Protein AF-A0A8T4SXU3-F1 (afdb_monomer_lite)

Structure (mmCIF, N/CA/C/O backbone):
data_AF-A0A8T4SXU3-F1
#
_entry.id   AF-A0A8T4SXU3-F1
#
loop_
_atom_site.group_PDB
_atom_site.id
_atom_site.type_symbol
_atom_site.label_atom_id
_atom_site.label_alt_id
_atom_site.label_comp_id
_atom_site.label_asym_id
_atom_site.label_entity_id
_atom_site.label_seq_id
_atom_site.pdbx_PDB_ins_code
_atom_site.Cartn_x
_atom_site.Cartn_y
_atom_site.Cartn_z
_atom_site.occupancy
_atom_site.B_iso_or_equiv
_atom_site.auth_seq_id
_atom_site.auth_comp_id
_atom_site.auth_asym_id
_atom_site.auth_atom_id
_atom_site.pdbx_PDB_model_num
ATOM 1 N N . MET A 1 1 ? 1.559 23.640 26.626 1.00 38.00 1 MET A N 1
ATOM 2 C CA . MET A 1 1 ? 2.538 22.800 25.907 1.00 38.00 1 MET A CA 1
ATOM 3 C C . MET A 1 1 ? 1.743 21.830 25.039 1.00 38.00 1 MET A C 1
ATOM 5 O O . MET A 1 1 ? 1.290 20.807 25.528 1.00 38.00 1 MET A O 1
ATOM 9 N N . ASN A 1 2 ? 1.427 22.247 23.809 1.00 32.34 2 ASN A N 1
ATOM 10 C CA . ASN A 1 2 ? 0.614 21.485 22.857 1.00 32.34 2 ASN A CA 1
ATOM 11 C C . ASN A 1 2 ? 1.552 20.760 21.892 1.00 32.34 2 ASN A C 1
ATOM 13 O O . ASN A 1 2 ? 2.313 21.415 21.187 1.00 32.34 2 ASN A O 1
ATOM 17 N N . ILE A 1 3 ? 1.463 19.433 21.840 1.00 42.91 3 ILE A N 1
ATOM 18 C CA . ILE A 1 3 ? 2.093 18.611 20.806 1.00 42.91 3 ILE A CA 1
ATOM 19 C C . ILE A 1 3 ? 0.950 17.878 20.106 1.00 42.91 3 ILE A C 1
ATOM 21 O O . ILE A 1 3 ? 0.519 16.815 20.539 1.00 42.91 3 ILE A O 1
ATOM 25 N N . PHE A 1 4 ? 0.399 18.499 19.065 1.00 43.69 4 PHE A N 1
ATOM 26 C CA . PHE A 1 4 ? -0.536 17.851 18.152 1.00 43.69 4 PHE A CA 1
ATOM 27 C C . PHE A 1 4 ? 0.111 17.801 16.776 1.00 43.69 4 PHE A C 1
ATOM 29 O O . PHE A 1 4 ? 0.390 18.832 16.163 1.00 43.69 4 PHE A O 1
ATOM 36 N N . GLY A 1 5 ? 0.363 16.571 16.333 1.00 42.44 5 GLY A N 1
ATOM 37 C CA . GLY A 1 5 ? 0.810 16.254 14.991 1.00 42.44 5 GLY A CA 1
ATOM 38 C C . GLY A 1 5 ? -0.137 16.838 13.951 1.00 42.44 5 GLY A C 1
ATOM 39 O O . GLY A 1 5 ? -1.339 16.560 13.941 1.00 42.44 5 GLY A O 1
ATOM 40 N N . LYS A 1 6 ? 0.435 17.630 13.047 1.00 40.12 6 LYS A N 1
ATOM 41 C CA . LYS A 1 6 ? -0.187 17.952 11.772 1.00 40.12 6 LYS A CA 1
ATOM 42 C C . LYS A 1 6 ? 0.017 16.748 10.859 1.00 40.12 6 LYS A C 1
ATOM 44 O O . LYS A 1 6 ? 1.131 16.441 10.450 1.00 40.12 6 LYS A O 1
ATOM 49 N N . LYS A 1 7 ? -1.087 16.053 10.589 1.00 46.59 7 LYS A N 1
ATOM 50 C CA . LYS A 1 7 ? -1.243 15.185 9.425 1.00 46.59 7 LYS A CA 1
ATOM 51 C C . LYS A 1 7 ? -1.047 16.050 8.179 1.00 46.59 7 LYS A C 1
ATOM 53 O O . LYS A 1 7 ? -1.872 16.927 7.935 1.00 46.59 7 LYS A O 1
ATOM 58 N N . GLU A 1 8 ? -0.009 15.791 7.398 1.00 44.66 8 GLU A N 1
ATOM 59 C CA . GLU A 1 8 ? 0.000 16.176 5.989 1.00 44.66 8 GLU A CA 1
ATOM 60 C C . GLU A 1 8 ? -0.516 14.991 5.177 1.00 44.66 8 GLU A C 1
ATOM 62 O O . GLU A 1 8 ? 0.091 13.924 5.098 1.00 44.66 8 GLU A O 1
ATOM 67 N N . ILE A 1 9 ? -1.733 15.181 4.678 1.00 42.62 9 ILE A N 1
ATOM 68 C CA . ILE A 1 9 ? -2.462 14.293 3.786 1.00 42.62 9 ILE A CA 1
ATOM 69 C C . ILE A 1 9 ? -2.189 14.782 2.364 1.00 42.62 9 ILE A C 1
ATOM 71 O O . ILE A 1 9 ? -2.332 15.969 2.091 1.00 42.62 9 ILE A O 1
ATOM 75 N N . ASN A 1 10 ? -1.862 13.833 1.487 1.00 39.97 10 ASN A N 1
ATOM 76 C CA . ASN A 1 10 ? -1.950 13.888 0.027 1.00 39.97 10 ASN A CA 1
ATOM 77 C C . ASN A 1 10 ? -1.297 15.079 -0.684 1.00 39.97 10 ASN A C 1
ATOM 79 O O . ASN A 1 10 ? -1.947 16.071 -1.002 1.00 39.97 10 ASN A O 1
ATOM 83 N N . GLN A 1 11 ? -0.061 14.863 -1.139 1.00 39.75 11 GLN A N 1
ATOM 84 C CA . GLN A 1 11 ? 0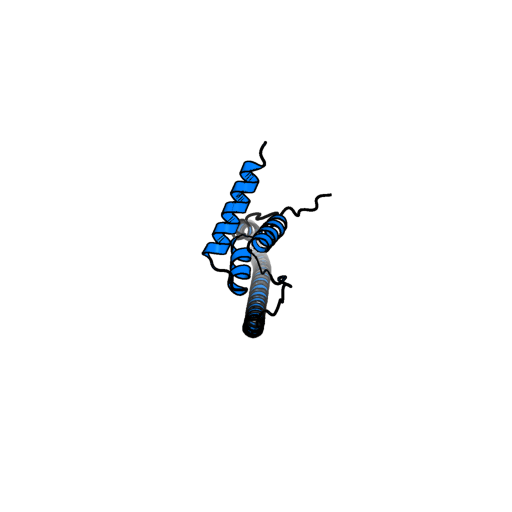.298 15.305 -2.482 1.00 39.75 11 GLN A CA 1
ATOM 85 C C . GLN A 1 11 ? -0.051 14.200 -3.479 1.00 39.75 11 GLN A C 1
ATOM 87 O O . GLN A 1 11 ? 0.514 13.108 -3.495 1.00 39.75 11 GLN A O 1
ATOM 92 N N . GLU A 1 12 ? -1.050 14.528 -4.278 1.00 38.94 12 GLU A N 1
ATOM 93 C CA . GLU A 1 12 ? -1.554 13.837 -5.449 1.00 38.94 12 GLU A CA 1
ATOM 94 C C . GLU A 1 12 ? -0.396 13.511 -6.413 1.00 38.94 12 GLU A C 1
ATOM 96 O O . GLU A 1 12 ? 0.165 14.381 -7.083 1.00 38.94 12 GLU A O 1
ATOM 101 N N . GLN A 1 13 ? 0.012 12.239 -6.457 1.00 42.31 13 GLN A N 1
ATOM 102 C CA . GLN A 1 13 ? 0.970 11.748 -7.445 1.00 42.31 13 GLN A CA 1
ATOM 103 C C . GLN A 1 13 ? 0.323 11.791 -8.833 1.00 42.31 13 GLN A C 1
ATOM 105 O O . GLN A 1 13 ? -0.408 10.886 -9.235 1.00 42.31 13 GLN A O 1
ATOM 110 N N . LYS A 1 14 ? 0.627 12.853 -9.581 1.00 37.44 14 LYS A N 1
ATOM 111 C CA . LYS A 1 14 ? 0.373 12.964 -11.022 1.00 37.44 14 LYS A CA 1
ATOM 112 C C . LYS A 1 14 ? 0.984 11.741 -11.742 1.00 37.44 14 LYS A C 1
ATOM 114 O O . LYS A 1 14 ? 2.118 11.365 -11.433 1.00 37.44 14 LYS A O 1
ATOM 119 N N . PRO A 1 15 ? 0.277 11.086 -12.681 1.00 37.78 15 PRO A N 1
ATOM 120 C CA . PRO A 1 15 ? 0.700 9.799 -13.225 1.00 37.78 15 PRO A CA 1
ATOM 121 C C . PRO A 1 15 ? 2.033 9.897 -13.981 1.00 37.78 15 PRO A C 1
ATOM 123 O O . PRO A 1 15 ? 2.148 10.542 -15.020 1.00 37.78 15 PRO A O 1
ATOM 126 N N . LYS A 1 16 ? 3.022 9.145 -13.489 1.00 47.03 16 LYS A N 1
ATOM 127 C CA . LYS A 1 16 ? 4.407 8.977 -13.979 1.00 47.03 16 LYS A CA 1
ATOM 128 C C . LYS A 1 16 ? 4.549 8.513 -15.448 1.00 47.03 16 LYS A C 1
ATOM 130 O O . LYS A 1 16 ? 5.660 8.327 -15.922 1.00 47.03 16 LYS A O 1
ATOM 135 N N . LYS A 1 17 ? 3.443 8.303 -16.174 1.00 45.69 17 LYS A N 1
ATOM 136 C CA . LYS A 1 17 ? 3.416 7.739 -17.538 1.00 45.69 17 LYS A CA 1
ATOM 137 C C . LYS A 1 17 ? 3.738 8.745 -18.648 1.00 45.69 17 LYS A C 1
ATOM 139 O O . LYS A 1 17 ? 4.094 8.327 -19.746 1.00 45.69 17 LYS A O 1
ATOM 144 N N . GLU A 1 18 ? 3.597 10.044 -18.398 1.00 44.81 18 GLU A N 1
ATOM 145 C CA . GLU A 1 18 ? 3.734 11.065 -19.449 1.00 44.81 18 GLU A CA 1
ATOM 146 C C . GLU A 1 18 ? 5.144 11.670 -19.519 1.00 44.81 18 GLU A C 1
ATOM 148 O O . GLU A 1 18 ? 5.620 12.039 -20.590 1.00 44.81 18 GLU A O 1
ATOM 153 N N . GLN A 1 19 ? 5.869 11.668 -18.398 1.00 43.78 19 GLN A N 1
ATOM 154 C CA . GLN A 1 19 ? 7.235 12.188 -18.323 1.00 43.78 19 GLN A CA 1
ATOM 155 C C . GLN A 1 19 ? 8.273 11.237 -18.953 1.00 43.78 19 GLN A C 1
ATOM 157 O O . GLN A 1 19 ? 9.303 11.690 -19.454 1.00 43.78 19 GLN A O 1
ATOM 162 N N . ASP A 1 20 ? 7.968 9.938 -19.007 1.00 52.50 20 ASP A N 1
ATOM 163 C CA . ASP A 1 20 ? 8.883 8.881 -19.457 1.00 52.50 20 ASP A CA 1
ATOM 164 C C . ASP A 1 20 ? 9.087 8.860 -20.984 1.00 52.50 20 ASP A C 1
ATOM 166 O O . ASP A 1 20 ? 10.206 8.761 -21.492 1.00 52.50 20 ASP A O 1
ATOM 170 N N . LYS A 1 21 ? 8.015 9.101 -21.755 1.00 52.19 21 LYS A N 1
ATOM 171 C CA . LYS A 1 21 ? 8.077 9.113 -23.229 1.00 52.19 21 LYS A CA 1
ATOM 172 C C . LYS A 1 21 ? 9.035 10.179 -23.769 1.00 52.19 21 LYS A C 1
ATOM 174 O O . LYS A 1 21 ? 9.711 9.950 -24.768 1.00 52.19 21 LYS A O 1
ATOM 179 N N . SER A 1 22 ? 9.125 11.329 -23.096 1.00 58.00 22 SER A N 1
ATOM 180 C CA . SER A 1 22 ? 9.992 12.440 -23.511 1.00 58.00 22 SER A CA 1
ATOM 181 C C . SER A 1 22 ? 11.489 12.131 -23.369 1.00 58.00 22 SER A C 1
ATOM 183 O O . SER A 1 22 ? 12.299 12.666 -24.128 1.00 58.00 22 SER A O 1
ATOM 185 N N . ASN A 1 23 ? 11.860 11.250 -22.435 1.00 59.94 23 ASN A N 1
ATOM 186 C CA . ASN A 1 23 ? 13.252 10.880 -22.180 1.00 59.94 23 ASN A CA 1
ATOM 187 C C . ASN A 1 23 ? 13.742 9.777 -23.125 1.00 59.94 23 ASN A C 1
ATOM 189 O O . ASN A 1 23 ? 14.925 9.747 -23.452 1.00 59.94 23 ASN A O 1
ATOM 193 N N . ILE A 1 24 ? 12.832 8.936 -23.624 1.00 61.25 24 ILE A N 1
ATOM 194 C CA . ILE A 1 24 ? 13.127 7.899 -24.623 1.00 61.25 24 ILE A CA 1
ATOM 195 C C . ILE A 1 24 ? 13.157 8.496 -26.041 1.00 61.25 24 ILE A C 1
ATOM 197 O O . ILE A 1 24 ? 13.964 8.092 -26.876 1.00 61.25 24 ILE A O 1
A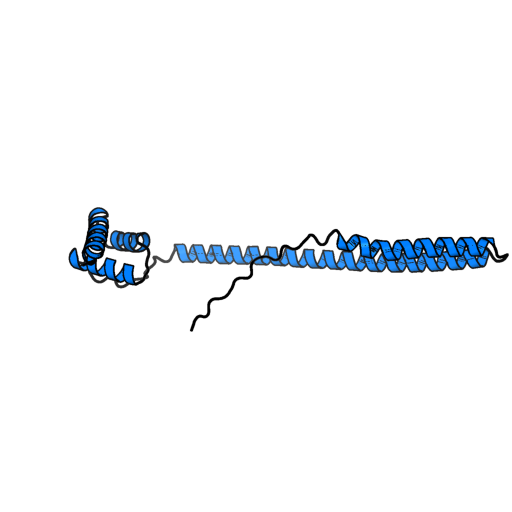TOM 201 N N . LEU A 1 25 ? 12.325 9.504 -26.324 1.00 64.31 25 LEU A N 1
ATOM 202 C CA . LEU A 1 25 ? 12.207 10.076 -27.670 1.00 64.31 25 LEU A CA 1
ATOM 203 C C . LEU A 1 25 ? 13.434 10.908 -28.089 1.00 64.31 25 LEU A C 1
ATOM 205 O O . LEU A 1 25 ? 13.842 10.872 -29.248 1.00 64.31 25 LEU A O 1
ATOM 209 N N . LYS A 1 26 ? 14.058 11.628 -27.149 1.00 72.19 26 LYS A N 1
ATOM 210 C CA . LYS A 1 26 ? 15.246 12.464 -27.404 1.00 72.19 26 LYS A CA 1
ATOM 211 C C . LYS A 1 26 ? 16.437 11.685 -27.996 1.00 72.19 26 LYS A C 1
ATOM 213 O O . LYS A 1 26 ? 16.922 12.101 -29.048 1.00 72.19 26 LYS A O 1
ATOM 218 N N . PRO A 1 27 ? 16.909 10.567 -27.406 1.00 71.88 27 PRO A N 1
ATOM 219 C CA . PRO A 1 27 ? 18.018 9.800 -27.978 1.00 71.88 27 PRO A CA 1
ATOM 220 C C . PRO A 1 27 ? 17.659 9.144 -29.320 1.00 71.88 27 PRO A C 1
ATOM 222 O O . PRO A 1 27 ? 18.530 9.022 -30.179 1.00 71.88 27 PRO A O 1
ATOM 225 N N . ILE A 1 28 ? 16.388 8.785 -29.540 1.00 74.38 28 ILE A N 1
ATOM 226 C CA . ILE A 1 28 ? 15.918 8.234 -30.822 1.00 74.38 28 ILE A CA 1
ATOM 227 C C . ILE A 1 28 ? 16.002 9.289 -31.932 1.00 74.38 28 ILE A C 1
ATOM 229 O O . ILE A 1 28 ? 16.551 9.013 -32.997 1.00 74.38 28 ILE A O 1
ATOM 233 N N . ILE A 1 29 ? 15.517 10.509 -31.678 1.00 76.19 29 ILE A N 1
ATOM 234 C CA . ILE A 1 29 ? 15.568 11.611 -32.653 1.00 76.19 29 ILE A CA 1
ATOM 235 C C . ILE A 1 29 ? 17.022 11.959 -33.000 1.00 76.19 29 ILE A C 1
ATOM 237 O O . ILE A 1 29 ? 17.353 12.116 -34.175 1.00 76.19 29 ILE A O 1
ATOM 241 N N . ILE A 1 30 ? 17.905 12.030 -31.999 1.00 77.38 30 ILE A N 1
ATOM 242 C CA . ILE A 1 30 ? 19.338 12.292 -32.211 1.00 77.38 30 ILE A CA 1
ATOM 243 C C . ILE A 1 30 ? 19.977 11.178 -33.056 1.00 77.38 30 ILE A C 1
ATOM 245 O O . ILE A 1 30 ? 20.695 11.478 -34.010 1.00 77.38 30 ILE A O 1
ATOM 249 N N . GLY A 1 31 ? 19.672 9.909 -32.762 1.00 75.38 31 GLY A N 1
ATOM 250 C CA . GLY A 1 31 ? 20.171 8.760 -33.522 1.00 75.38 31 GLY A CA 1
ATOM 251 C C . GLY A 1 31 ? 19.742 8.779 -34.992 1.00 75.38 31 GLY A C 1
ATOM 252 O O . GLY A 1 31 ? 20.584 8.618 -35.873 1.00 75.38 31 GLY A O 1
ATOM 253 N N . ILE A 1 32 ? 18.460 9.050 -35.269 1.00 77.31 32 ILE A N 1
ATOM 254 C CA . ILE A 1 32 ? 17.930 9.153 -36.642 1.00 77.31 32 ILE A CA 1
ATOM 255 C C . ILE A 1 32 ? 18.585 10.321 -37.391 1.00 77.31 32 ILE A C 1
ATOM 257 O O . ILE A 1 32 ? 18.998 10.166 -38.540 1.00 77.31 32 ILE A O 1
ATOM 261 N N . THR A 1 33 ? 18.736 11.472 -36.732 1.00 80.81 33 THR A N 1
ATOM 262 C CA . THR A 1 33 ? 19.314 12.679 -37.345 1.00 80.81 33 THR A CA 1
ATOM 263 C C . THR A 1 33 ? 20.788 12.470 -37.707 1.00 80.81 33 THR A C 1
ATOM 265 O O . THR A 1 33 ? 21.213 12.842 -38.801 1.00 80.81 33 THR A O 1
ATOM 268 N N . ALA A 1 34 ? 21.561 11.812 -36.837 1.00 77.62 34 ALA A N 1
ATOM 269 C CA . ALA A 1 34 ? 22.957 11.465 -37.103 1.00 77.62 34 ALA A CA 1
ATOM 270 C C . ALA A 1 34 ? 23.100 10.480 -38.280 1.00 77.62 34 ALA A C 1
ATOM 272 O O . ALA A 1 34 ? 23.989 10.637 -39.115 1.00 77.62 34 ALA A O 1
ATOM 273 N N . LEU A 1 35 ? 22.194 9.503 -38.387 1.00 74.81 35 LEU A N 1
ATOM 274 C CA . LEU A 1 35 ? 22.177 8.512 -39.468 1.00 74.81 35 LEU A CA 1
ATOM 275 C C . LEU A 1 35 ? 21.934 9.153 -40.840 1.00 74.81 35 LEU A C 1
ATOM 277 O O . LEU A 1 35 ? 22.651 8.857 -41.796 1.00 74.81 35 LEU A O 1
ATOM 281 N N . VAL A 1 36 ? 20.967 10.071 -40.923 1.00 80.25 36 VAL A N 1
ATOM 282 C CA . VAL A 1 36 ? 20.660 10.816 -42.156 1.00 80.25 36 VAL A CA 1
ATOM 283 C C . VAL A 1 36 ? 21.865 11.648 -42.607 1.00 80.25 36 VAL A C 1
ATOM 285 O O . VAL A 1 36 ? 22.195 11.665 -43.793 1.00 80.25 36 VAL A O 1
ATOM 288 N N . LEU A 1 37 ? 22.566 12.282 -41.665 1.00 78.38 37 LEU A N 1
ATOM 289 C CA . LEU A 1 37 ? 23.728 13.121 -41.959 1.00 78.38 37 LEU A CA 1
ATOM 290 C C . LEU A 1 37 ? 24.920 12.303 -42.490 1.00 78.38 37 LEU A C 1
ATOM 292 O O . LEU A 1 37 ? 25.578 12.718 -43.442 1.00 78.38 37 LEU A O 1
ATOM 296 N N . ILE A 1 38 ? 25.158 11.114 -41.924 1.00 74.25 38 ILE A N 1
ATOM 297 C CA . ILE A 1 38 ? 26.212 10.188 -42.372 1.00 74.25 38 ILE A CA 1
ATOM 298 C C . ILE A 1 38 ? 25.949 9.717 -43.810 1.00 74.25 38 ILE A C 1
ATOM 300 O O . ILE A 1 38 ? 26.864 9.727 -44.634 1.00 74.25 38 ILE A O 1
ATOM 304 N N . VAL A 1 39 ? 24.703 9.363 -44.141 1.00 72.00 39 VAL A N 1
ATOM 305 C CA . VAL A 1 39 ? 24.327 8.928 -45.500 1.00 72.00 39 VAL A CA 1
ATOM 306 C C . VAL A 1 39 ? 24.513 10.058 -46.522 1.00 72.00 39 VAL A C 1
ATOM 308 O O . VAL A 1 39 ? 25.072 9.823 -47.594 1.00 72.00 39 VAL A O 1
ATOM 311 N N . LEU A 1 40 ? 24.124 11.291 -46.177 1.00 72.94 40 LEU A N 1
ATOM 312 C CA . LEU A 1 40 ? 24.324 12.478 -47.022 1.00 72.94 40 LEU A CA 1
ATOM 313 C C . LEU A 1 40 ? 25.809 12.750 -47.310 1.00 72.94 40 LEU A C 1
ATOM 315 O O . LEU A 1 40 ? 26.171 13.019 -48.453 1.00 72.94 40 LEU A O 1
ATOM 319 N N . ILE A 1 41 ? 26.682 12.616 -46.307 1.00 68.38 41 ILE A N 1
ATOM 320 C CA . ILE A 1 41 ? 28.139 12.784 -46.468 1.00 68.38 41 ILE A CA 1
ATOM 321 C C . ILE A 1 41 ? 28.745 11.654 -47.329 1.00 68.38 41 ILE A C 1
ATOM 323 O O . ILE A 1 41 ? 29.666 11.890 -48.117 1.00 68.38 41 ILE A O 1
ATOM 327 N N . GLY A 1 42 ? 28.207 10.434 -47.238 1.00 64.94 42 GLY A N 1
ATOM 328 C CA . GLY A 1 42 ? 28.628 9.295 -48.063 1.00 64.94 42 GLY A CA 1
ATOM 329 C C . GLY A 1 42 ? 28.277 9.402 -49.543 1.00 64.94 42 GLY A C 1
ATOM 330 O O . GLY A 1 42 ? 29.007 8.867 -50.373 1.00 64.94 42 GLY A O 1
ATOM 331 N N . LEU A 1 43 ? 27.208 10.126 -49.883 1.00 66.38 43 LEU A N 1
ATOM 332 C CA . LEU A 1 43 ? 26.832 10.434 -51.270 1.00 66.38 43 LEU A CA 1
ATOM 333 C C . LEU A 1 43 ? 27.786 11.436 -51.941 1.00 66.38 43 LEU A C 1
ATOM 335 O O . LEU A 1 43 ? 27.924 11.430 -53.161 1.00 66.38 43 LEU A O 1
ATOM 339 N N . LEU A 1 44 ? 28.467 12.272 -51.151 1.00 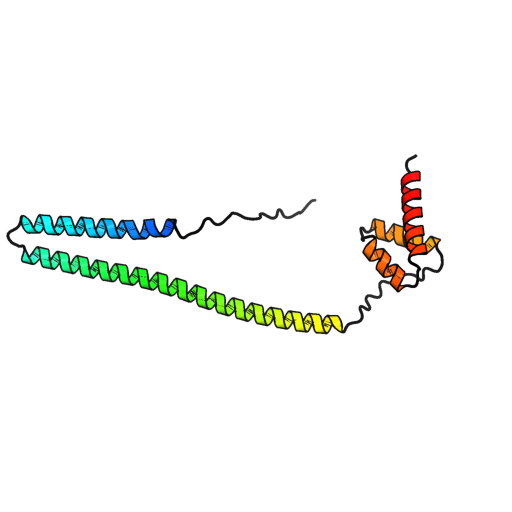65.81 44 LEU A N 1
ATOM 340 C CA . LEU A 1 44 ? 29.409 13.293 -51.627 1.00 65.81 44 LEU A CA 1
ATOM 341 C C . LEU A 1 44 ? 30.851 12.773 -51.778 1.00 65.81 44 LEU A C 1
ATOM 343 O O . LEU A 1 44 ? 31.697 13.465 -52.342 1.00 65.81 44 LEU A O 1
ATOM 347 N N . THR A 1 45 ? 31.157 11.567 -51.288 1.00 61.41 45 THR A N 1
ATOM 348 C CA . THR A 1 45 ? 32.520 11.011 -51.263 1.00 61.41 45 THR A CA 1
ATOM 349 C C . THR A 1 45 ? 32.624 9.719 -52.079 1.00 61.41 45 THR A C 1
ATOM 351 O O . THR A 1 45 ? 31.752 8.860 -52.028 1.00 61.41 45 THR A O 1
ATOM 354 N N . LYS A 1 46 ? 33.736 9.522 -52.810 1.00 67.56 46 LYS A N 1
ATOM 355 C CA . LYS A 1 46 ? 34.000 8.293 -53.600 1.00 67.56 46 LYS A CA 1
ATOM 356 C C . LYS A 1 46 ? 34.155 7.020 -52.743 1.00 67.56 46 LYS A C 1
ATOM 358 O O . LYS A 1 46 ? 34.250 5.925 -53.286 1.00 67.56 46 LYS A O 1
ATOM 363 N N . ASN A 1 47 ? 34.160 7.158 -51.415 1.00 72.50 47 ASN A N 1
ATOM 364 C CA . ASN A 1 47 ? 34.386 6.083 -50.449 1.00 72.50 47 ASN A CA 1
ATOM 365 C C . ASN A 1 47 ? 33.075 5.620 -49.790 1.00 72.50 47 ASN A C 1
ATOM 367 O O . ASN A 1 47 ? 33.014 5.415 -48.576 1.00 72.50 47 ASN A O 1
ATOM 371 N N . THR A 1 48 ? 32.025 5.429 -50.590 1.00 72.19 48 THR A N 1
ATOM 372 C CA . THR A 1 48 ? 30.681 5.019 -50.147 1.00 72.19 48 THR A CA 1
ATOM 373 C C . THR A 1 48 ? 30.702 3.753 -49.277 1.00 72.19 48 THR A C 1
ATOM 375 O O . THR A 1 48 ? 29.959 3.662 -48.303 1.00 72.19 48 THR A O 1
ATOM 378 N N . LEU A 1 49 ? 31.610 2.809 -49.556 1.00 77.81 49 LEU A N 1
ATOM 379 C CA . LEU A 1 49 ? 31.775 1.577 -48.774 1.00 77.81 49 LEU A CA 1
ATOM 380 C C . LEU A 1 49 ? 32.159 1.852 -47.307 1.00 77.81 49 LEU A C 1
ATOM 382 O O . LEU A 1 49 ? 31.595 1.253 -46.395 1.00 77.81 49 LEU A O 1
ATOM 386 N N . LEU A 1 50 ? 33.090 2.783 -47.069 1.00 78.69 50 LEU A N 1
ATOM 387 C CA . LEU A 1 50 ? 33.553 3.123 -45.721 1.00 78.69 50 LEU A CA 1
ATOM 388 C C . LEU A 1 50 ? 32.431 3.781 -44.909 1.00 78.69 50 LEU A C 1
ATOM 390 O O . LEU A 1 50 ? 32.257 3.484 -43.730 1.00 78.69 50 LEU A O 1
ATOM 394 N N . VAL A 1 51 ? 31.627 4.625 -45.556 1.00 78.19 51 VAL A N 1
ATOM 395 C CA . VAL A 1 51 ? 30.495 5.297 -44.909 1.00 78.19 51 VAL A CA 1
ATOM 396 C C . VAL A 1 51 ? 29.388 4.311 -44.541 1.00 78.19 51 VAL A C 1
ATOM 398 O O . VAL A 1 51 ? 28.830 4.410 -43.449 1.00 78.19 51 VAL A O 1
ATOM 401 N N . ILE A 1 52 ? 29.122 3.314 -45.389 1.00 79.88 52 ILE A N 1
ATOM 402 C CA . ILE A 1 52 ? 28.179 2.230 -45.076 1.00 79.88 52 ILE A CA 1
ATOM 403 C C . ILE A 1 52 ? 28.658 1.432 -43.856 1.00 79.88 52 ILE A C 1
ATOM 405 O O . ILE A 1 52 ? 27.870 1.183 -42.946 1.00 79.88 52 ILE A O 1
ATOM 409 N N . ILE A 1 53 ? 29.947 1.080 -43.790 1.00 84.31 53 ILE A N 1
ATOM 410 C CA . ILE A 1 53 ? 30.513 0.349 -42.644 1.00 84.31 53 ILE A CA 1
ATOM 411 C C . ILE A 1 53 ? 30.360 1.163 -41.353 1.00 84.31 53 ILE A C 1
ATOM 413 O O . ILE A 1 53 ? 29.894 0.632 -40.345 1.00 84.31 53 ILE A O 1
ATOM 417 N N . VAL A 1 54 ? 30.685 2.458 -41.381 1.00 84.12 54 VAL A N 1
ATOM 418 C CA . VAL A 1 54 ? 30.521 3.344 -40.216 1.00 84.12 54 VAL A CA 1
ATOM 419 C C . VAL A 1 54 ? 29.050 3.446 -39.803 1.00 84.12 54 VAL A C 1
ATOM 421 O O . VAL A 1 54 ? 28.747 3.344 -38.615 1.00 84.12 54 VAL A O 1
ATOM 424 N N . ALA A 1 55 ? 28.125 3.575 -40.757 1.00 81.19 55 ALA A N 1
ATOM 425 C CA . ALA A 1 55 ? 26.692 3.618 -40.470 1.00 81.19 55 ALA A CA 1
ATOM 426 C C . ALA A 1 55 ? 26.194 2.322 -39.802 1.00 81.19 55 ALA A C 1
ATOM 428 O O . ALA A 1 55 ? 25.450 2.390 -38.823 1.00 81.19 55 ALA A O 1
ATOM 429 N N . ILE A 1 56 ? 26.653 1.156 -40.269 1.00 86.56 56 ILE A N 1
ATOM 430 C CA . ILE A 1 56 ? 26.322 -0.147 -39.671 1.00 86.56 56 ILE A CA 1
ATOM 431 C C . ILE A 1 56 ? 26.873 -0.245 -38.244 1.00 86.56 56 ILE A C 1
ATOM 433 O O . ILE A 1 56 ? 26.153 -0.651 -37.334 1.00 86.56 56 ILE A O 1
ATOM 437 N N . VAL A 1 57 ? 28.124 0.166 -38.012 1.00 89.31 57 VAL A N 1
ATOM 438 C CA . VAL A 1 57 ? 28.728 0.147 -36.668 1.00 89.31 57 VAL A CA 1
ATOM 439 C C . VAL A 1 57 ? 27.944 1.039 -35.703 1.00 89.31 57 VAL A C 1
ATOM 441 O O . VAL A 1 57 ? 27.633 0.618 -34.588 1.00 89.31 57 VAL A O 1
ATOM 444 N N . VAL A 1 58 ? 27.555 2.240 -36.137 1.00 86.25 58 VAL A N 1
ATOM 445 C CA . VAL A 1 58 ? 26.723 3.154 -35.338 1.00 86.25 58 VAL A CA 1
ATOM 446 C C . VAL A 1 58 ? 25.351 2.537 -35.041 1.00 86.25 58 VAL A C 1
ATOM 448 O O . VAL A 1 58 ? 24.888 2.607 -33.901 1.00 86.25 58 VAL A O 1
ATOM 451 N N . GLN A 1 59 ? 24.721 1.879 -36.018 1.00 84.81 59 GLN A N 1
ATOM 452 C CA . GLN A 1 59 ? 23.454 1.168 -35.818 1.00 84.81 59 GLN A CA 1
ATOM 453 C C . GLN A 1 59 ? 23.577 0.030 -34.802 1.00 84.81 59 GLN A C 1
ATOM 455 O O . GLN A 1 59 ? 22.725 -0.092 -33.923 1.00 84.81 59 GLN A O 1
ATOM 460 N N . ILE A 1 60 ? 24.643 -0.770 -34.870 1.00 90.56 60 ILE A N 1
ATOM 461 C CA . ILE A 1 60 ? 24.885 -1.862 -33.918 1.00 90.56 60 ILE A CA 1
ATOM 462 C C . ILE A 1 60 ? 25.048 -1.308 -32.498 1.00 90.56 60 ILE A C 1
ATOM 464 O O . ILE A 1 60 ? 24.419 -1.811 -31.566 1.00 90.56 60 ILE A O 1
ATOM 468 N N . ILE A 1 61 ? 25.830 -0.238 -32.325 1.00 88.38 61 ILE A N 1
ATOM 469 C CA . ILE A 1 61 ? 26.007 0.420 -31.020 1.00 88.38 61 ILE A CA 1
ATOM 470 C C . ILE A 1 61 ? 24.664 0.936 -30.488 1.00 88.38 61 ILE A C 1
ATOM 472 O O . ILE A 1 61 ? 24.359 0.763 -29.306 1.00 88.38 61 ILE A O 1
ATOM 476 N N . PHE A 1 62 ? 23.841 1.526 -31.355 1.00 88.56 62 PHE A N 1
ATOM 477 C CA . PHE A 1 62 ? 22.517 2.017 -30.985 1.00 88.56 62 PHE A CA 1
ATOM 478 C C . PHE A 1 62 ? 21.571 0.883 -30.559 1.00 88.56 62 PHE A C 1
ATOM 480 O O . PHE A 1 62 ? 20.890 1.007 -29.542 1.00 88.56 62 PHE A O 1
ATOM 487 N N . ILE A 1 63 ? 21.578 -0.253 -31.263 1.00 89.50 63 ILE A N 1
ATOM 488 C CA . ILE A 1 63 ? 20.791 -1.440 -30.890 1.00 89.50 63 ILE A CA 1
ATOM 489 C C . ILE A 1 63 ? 21.228 -1.974 -29.519 1.00 89.50 63 ILE A C 1
ATOM 491 O O . ILE A 1 63 ? 20.379 -2.244 -28.670 1.00 89.50 63 ILE A O 1
ATOM 495 N N . ILE A 1 64 ? 22.538 -2.068 -29.265 1.00 91.19 64 ILE A N 1
ATOM 496 C CA . ILE A 1 64 ? 23.075 -2.497 -27.961 1.00 91.19 64 ILE A CA 1
ATOM 497 C C . ILE A 1 64 ? 22.642 -1.531 -26.851 1.00 91.19 64 ILE A C 1
ATOM 499 O O . ILE A 1 64 ? 22.273 -1.956 -25.754 1.00 91.19 64 ILE A O 1
ATOM 503 N N . TYR A 1 65 ? 22.670 -0.226 -27.122 1.00 90.44 65 TYR A N 1
ATOM 504 C CA . TYR A 1 65 ? 22.215 0.788 -26.177 1.00 90.44 65 TYR A CA 1
ATOM 505 C C . TYR A 1 65 ? 20.722 0.638 -25.846 1.00 90.44 65 TYR A C 1
ATOM 507 O O . TYR A 1 65 ? 20.360 0.631 -24.667 1.00 90.44 65 TYR A O 1
ATOM 515 N N . LEU A 1 66 ? 19.867 0.442 -26.856 1.00 87.12 66 LEU A N 1
ATOM 516 C CA . LEU A 1 66 ? 18.433 0.209 -26.656 1.00 87.12 66 LEU A CA 1
ATOM 517 C C . LEU A 1 66 ? 18.152 -1.085 -25.882 1.00 87.12 66 LEU A C 1
ATOM 519 O O . LEU A 1 66 ? 17.318 -1.079 -24.976 1.00 87.12 66 LEU A O 1
ATOM 523 N N . ALA A 1 67 ? 18.874 -2.170 -26.177 1.00 89.00 67 ALA A N 1
ATOM 524 C CA . ALA A 1 67 ? 18.734 -3.437 -25.460 1.00 89.00 67 ALA A CA 1
ATOM 525 C C . ALA A 1 67 ? 18.999 -3.272 -23.952 1.00 89.00 67 ALA A C 1
ATOM 527 O O . ALA A 1 67 ? 18.215 -3.752 -23.134 1.00 89.00 67 ALA A O 1
ATOM 528 N N . ARG A 1 68 ? 20.035 -2.508 -23.576 1.00 89.31 68 ARG A N 1
ATOM 529 C CA . ARG A 1 68 ? 20.342 -2.218 -22.162 1.00 89.31 68 ARG A CA 1
ATOM 530 C C . ARG A 1 68 ? 19.268 -1.393 -21.457 1.00 89.31 68 ARG A C 1
ATOM 532 O O . ARG A 1 68 ? 19.080 -1.546 -20.252 1.00 89.31 68 ARG A O 1
ATOM 539 N N . ILE A 1 69 ? 18.594 -0.488 -22.166 1.00 86.31 69 ILE A N 1
ATOM 540 C CA . ILE A 1 69 ? 17.487 0.288 -21.587 1.00 86.31 69 ILE A CA 1
ATOM 541 C C . ILE A 1 69 ? 16.302 -0.636 -21.300 1.00 86.31 69 ILE A C 1
ATOM 543 O O . ILE A 1 69 ? 15.771 -0.620 -20.190 1.00 86.31 69 ILE A O 1
ATOM 547 N N . LEU A 1 70 ? 15.937 -1.477 -22.270 1.00 84.06 70 LEU A N 1
ATOM 548 C CA . LEU A 1 70 ? 14.830 -2.425 -22.133 1.00 84.06 70 LEU A CA 1
ATOM 549 C C . LEU A 1 70 ? 15.069 -3.432 -21.002 1.00 84.06 70 LEU A C 1
ATOM 551 O O . LEU A 1 70 ? 14.152 -3.723 -20.235 1.00 84.06 70 LEU A O 1
ATOM 555 N N . GLU A 1 71 ? 16.300 -3.925 -20.857 1.00 89.31 71 GLU A N 1
ATOM 556 C CA . GLU A 1 71 ? 16.678 -4.837 -19.774 1.00 89.31 71 GLU A CA 1
ATOM 557 C C . GLU A 1 71 ? 16.468 -4.195 -18.394 1.00 89.31 71 GLU A C 1
ATOM 559 O O . GLU A 1 71 ? 15.835 -4.791 -17.520 1.00 89.31 71 GLU A O 1
ATOM 564 N N . LYS A 1 72 ? 16.885 -2.934 -18.216 1.00 82.19 72 LYS A N 1
ATOM 565 C CA . LYS A 1 72 ? 16.667 -2.197 -16.960 1.00 82.19 72 LYS A CA 1
ATOM 566 C C . LYS A 1 72 ? 15.187 -2.014 -16.634 1.00 82.19 72 LYS A C 1
ATOM 568 O O . LYS A 1 72 ? 14.799 -2.168 -15.475 1.00 82.19 72 LYS A O 1
ATOM 573 N N . GLU A 1 73 ? 14.357 -1.685 -17.622 1.00 82.38 73 GLU A N 1
ATOM 574 C CA . GLU A 1 73 ? 12.910 -1.566 -17.408 1.00 82.38 73 GLU A CA 1
ATOM 575 C C . GLU A 1 73 ? 12.281 -2.907 -17.013 1.00 82.38 73 GLU A C 1
ATOM 577 O O . GLU A 1 73 ? 11.444 -2.960 -16.103 1.00 82.38 73 GLU A O 1
ATOM 582 N N . TYR A 1 74 ? 12.714 -3.999 -17.649 1.00 83.94 74 TYR A N 1
ATOM 583 C CA . TYR A 1 74 ? 12.239 -5.340 -17.329 1.00 83.94 74 TYR A CA 1
ATOM 584 C C . TYR A 1 74 ? 12.621 -5.754 -15.901 1.00 83.94 74 TYR A C 1
ATOM 586 O O . TYR A 1 74 ? 11.764 -6.229 -15.151 1.00 83.94 74 TYR A O 1
ATOM 594 N N . GLU A 1 75 ? 13.862 -5.498 -15.477 1.00 85.75 75 GLU A N 1
ATOM 595 C CA . GLU A 1 75 ? 14.312 -5.763 -14.105 1.00 85.75 75 GLU A CA 1
ATOM 596 C C . GLU A 1 75 ? 13.521 -4.971 -13.059 1.00 85.75 75 GLU A C 1
ATOM 598 O O . GLU A 1 75 ? 13.127 -5.517 -12.025 1.00 85.75 75 GLU A O 1
ATOM 603 N N . ILE A 1 76 ? 13.269 -3.682 -13.312 1.00 82.62 76 ILE A N 1
ATOM 604 C CA . ILE A 1 76 ? 12.471 -2.837 -12.413 1.00 82.62 76 ILE A CA 1
ATOM 605 C C . ILE A 1 76 ? 11.059 -3.406 -12.275 1.00 82.62 76 ILE A C 1
ATOM 607 O O . ILE A 1 76 ? 10.549 -3.544 -11.160 1.00 82.62 76 ILE A O 1
ATOM 611 N N . LYS A 1 77 ? 10.438 -3.785 -13.394 1.00 85.88 77 LYS A N 1
ATOM 612 C CA . LYS A 1 77 ? 9.100 -4.377 -13.390 1.00 85.88 77 LYS A CA 1
ATOM 613 C C . LYS A 1 77 ? 9.077 -5.693 -12.609 1.00 85.88 77 LYS A C 1
ATOM 615 O O . LYS A 1 77 ? 8.160 -5.908 -11.818 1.00 85.88 77 LYS A O 1
ATOM 620 N N . LEU A 1 78 ? 10.098 -6.533 -12.778 1.00 87.19 78 LEU A N 1
ATOM 621 C CA . LEU A 1 78 ? 10.219 -7.809 -12.074 1.00 87.19 78 LEU A CA 1
ATOM 622 C C . LEU A 1 78 ? 10.401 -7.627 -10.558 1.00 87.19 78 LEU A C 1
ATOM 624 O O . LEU A 1 78 ? 9.784 -8.361 -9.787 1.00 87.19 78 LEU A O 1
ATOM 628 N N . ARG A 1 79 ? 11.188 -6.632 -10.121 1.00 86.00 79 ARG A N 1
ATOM 629 C CA . ARG A 1 79 ? 11.329 -6.286 -8.694 1.00 86.00 79 ARG A CA 1
ATOM 630 C C . ARG A 1 79 ? 9.990 -5.896 -8.070 1.00 86.00 79 ARG A C 1
ATOM 632 O O . ARG A 1 79 ? 9.615 -6.471 -7.055 1.00 86.00 79 ARG A O 1
ATOM 639 N N . HIS A 1 80 ? 9.227 -5.019 -8.720 1.00 84.19 80 HIS A N 1
ATOM 640 C CA . HIS A 1 80 ? 7.908 -4.618 -8.220 1.00 84.19 80 HIS A CA 1
ATOM 641 C C . HIS A 1 80 ? 6.898 -5.770 -8.169 1.00 84.19 80 HIS A C 1
ATOM 643 O O . HIS A 1 80 ? 6.052 -5.808 -7.278 1.00 84.19 80 HIS A O 1
ATOM 649 N N . LEU A 1 81 ? 6.970 -6.715 -9.111 1.00 86.81 81 LEU A N 1
ATOM 650 C CA . LEU A 1 81 ? 6.147 -7.927 -9.082 1.00 86.81 81 LEU A CA 1
ATOM 651 C C . LEU A 1 81 ? 6.471 -8.799 -7.862 1.00 86.81 81 LEU A C 1
ATOM 653 O O . LEU A 1 81 ? 5.543 -9.209 -7.167 1.00 86.81 81 LEU A O 1
ATOM 657 N N . LYS A 1 82 ? 7.759 -9.011 -7.560 1.00 87.81 82 LYS A N 1
ATOM 658 C CA . LYS A 1 82 ? 8.190 -9.765 -6.370 1.00 87.81 82 LYS A CA 1
ATOM 659 C C . LYS A 1 82 ? 7.791 -9.076 -5.066 1.00 87.81 82 LYS A C 1
ATOM 661 O O . LYS A 1 82 ? 7.198 -9.712 -4.204 1.00 87.81 82 LYS A O 1
ATOM 666 N N . GLU A 1 83 ? 8.032 -7.770 -4.949 1.00 88.19 83 GLU A N 1
ATOM 667 C CA . GLU A 1 83 ? 7.618 -6.980 -3.779 1.00 88.19 83 GLU A CA 1
ATOM 668 C C . GLU A 1 83 ? 6.101 -7.053 -3.555 1.00 88.19 83 GLU A C 1
ATOM 670 O O . GLU A 1 83 ? 5.635 -7.180 -2.423 1.00 88.19 83 GLU A O 1
ATOM 675 N N . LYS A 1 84 ? 5.313 -7.006 -4.637 1.00 86.19 84 LYS A N 1
ATOM 676 C CA . LYS A 1 84 ? 3.854 -7.118 -4.563 1.00 86.19 84 LYS A CA 1
ATOM 677 C C . LYS A 1 84 ? 3.409 -8.505 -4.096 1.00 86.19 84 LYS A C 1
ATOM 679 O O . LYS A 1 84 ? 2.487 -8.595 -3.289 1.00 86.19 84 LYS A O 1
ATOM 684 N N . GLU A 1 85 ? 4.046 -9.564 -4.587 1.00 90.50 85 GLU A N 1
ATOM 685 C CA . GLU A 1 85 ? 3.759 -10.942 -4.173 1.00 90.50 85 GLU A CA 1
ATOM 686 C C . GLU A 1 85 ? 4.101 -11.168 -2.691 1.00 90.50 85 GLU A C 1
ATOM 688 O O . GLU A 1 85 ? 3.294 -11.719 -1.937 1.00 90.50 85 GLU A O 1
ATOM 693 N N . GLU A 1 86 ? 5.251 -10.666 -2.236 1.00 91.00 86 GLU A N 1
ATOM 694 C CA . GLU A 1 86 ? 5.657 -10.719 -0.829 1.00 91.00 86 GLU A CA 1
ATOM 695 C C . GLU A 1 86 ? 4.714 -9.915 0.071 1.00 91.00 86 GLU A C 1
ATOM 697 O O . GLU A 1 86 ? 4.287 -10.414 1.116 1.00 91.00 86 GLU A O 1
ATOM 702 N N . ALA A 1 87 ? 4.321 -8.708 -0.346 1.00 84.75 87 ALA A N 1
ATOM 703 C CA . ALA A 1 87 ? 3.356 -7.891 0.381 1.00 84.75 87 ALA A CA 1
ATOM 704 C C . ALA A 1 87 ? 1.984 -8.577 0.477 1.00 84.75 87 ALA A C 1
ATOM 706 O O . ALA A 1 87 ? 1.342 -8.534 1.528 1.00 84.75 87 ALA A O 1
ATOM 707 N N . GLU A 1 88 ? 1.535 -9.255 -0.584 1.00 89.56 88 GLU A N 1
ATOM 708 C CA . GLU A 1 88 ? 0.287 -10.021 -0.559 1.00 89.56 88 GLU A CA 1
ATOM 709 C C . GLU A 1 88 ? 0.382 -11.220 0.395 1.00 89.56 88 GLU A C 1
ATOM 711 O O . GLU A 1 88 ? -0.551 -11.474 1.166 1.00 89.56 88 GLU A O 1
ATOM 716 N N . LYS A 1 89 ? 1.516 -11.928 0.404 1.00 90.56 89 LYS A N 1
ATOM 717 C CA . LYS A 1 89 ? 1.765 -13.034 1.337 1.00 90.56 89 LYS A CA 1
ATOM 718 C C . LYS A 1 89 ? 1.775 -12.551 2.789 1.00 90.56 89 LYS A C 1
ATOM 720 O O . LYS A 1 89 ? 1.076 -13.124 3.625 1.00 90.56 89 LYS A O 1
ATOM 725 N N . GLN A 1 90 ? 2.474 -11.455 3.078 1.00 89.75 90 GLN A N 1
ATOM 726 C CA . GLN A 1 90 ? 2.489 -10.844 4.410 1.00 89.75 90 GLN A CA 1
ATOM 727 C C . GLN A 1 90 ? 1.102 -10.346 4.830 1.00 89.75 90 GLN A C 1
ATOM 729 O O . GLN A 1 90 ? 0.703 -10.532 5.979 1.00 89.75 90 GLN A O 1
ATOM 734 N N . ALA A 1 91 ? 0.328 -9.764 3.910 1.00 88.25 91 ALA A N 1
ATOM 735 C CA . ALA A 1 91 ? -1.040 -9.339 4.187 1.00 88.25 91 ALA A CA 1
ATOM 736 C C . ALA A 1 91 ? -1.955 -10.531 4.509 1.00 88.25 91 ALA A C 1
ATOM 738 O O . ALA A 1 91 ? -2.780 -10.436 5.420 1.00 88.25 91 ALA A O 1
ATOM 739 N N . LYS A 1 92 ? -1.798 -11.664 3.812 1.00 92.31 92 LYS A N 1
ATOM 740 C CA . LYS A 1 92 ? -2.520 -12.910 4.123 1.00 92.31 92 LYS A CA 1
ATOM 741 C C . LYS A 1 92 ? -2.138 -13.449 5.502 1.00 92.31 92 LYS A C 1
ATOM 743 O O . LYS A 1 92 ? -3.028 -13.767 6.287 1.00 92.31 92 LYS A O 1
ATOM 748 N N . GLU A 1 93 ? -0.849 -13.483 5.837 1.00 89.50 93 GLU A N 1
ATOM 749 C CA . GLU A 1 93 ? -0.385 -13.912 7.163 1.00 89.50 93 GLU A CA 1
ATOM 750 C C . GLU A 1 93 ? -0.876 -12.987 8.284 1.00 89.50 93 GLU A C 1
ATOM 752 O O . GLU A 1 93 ? -1.322 -13.465 9.329 1.00 89.50 93 GLU A O 1
ATOM 757 N N . MET A 1 94 ? -0.842 -11.667 8.077 1.00 85.00 94 MET A N 1
ATOM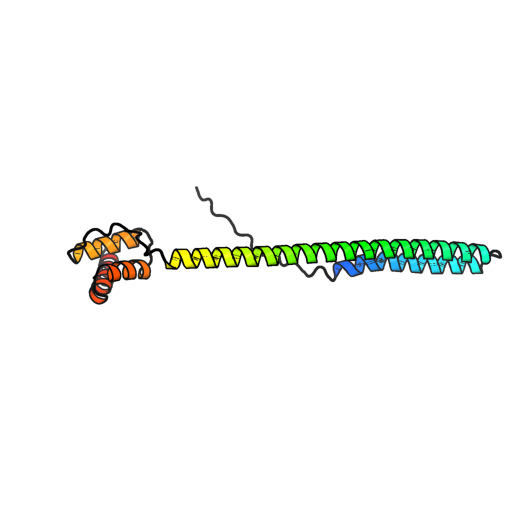 758 C CA . MET A 1 94 ? -1.375 -10.697 9.037 1.00 85.00 94 MET A CA 1
ATOM 759 C C . MET A 1 94 ? -2.880 -10.857 9.226 1.00 85.00 94 MET A C 1
ATOM 761 O O . MET A 1 94 ? -3.335 -10.877 10.366 1.00 85.00 94 MET A O 1
ATOM 765 N N . LYS A 1 95 ? -3.648 -11.037 8.145 1.00 86.62 95 LYS A N 1
ATOM 766 C CA . LYS A 1 95 ? -5.088 -11.319 8.238 1.00 86.62 95 LYS A CA 1
ATOM 767 C C . LYS A 1 95 ? -5.362 -12.604 9.008 1.00 86.62 95 LYS A C 1
ATOM 769 O O . LYS A 1 95 ? -6.224 -12.603 9.875 1.00 86.62 95 LYS A O 1
ATOM 774 N N . GLN A 1 96 ? -4.594 -13.664 8.768 1.00 88.38 96 GLN A N 1
ATOM 775 C CA . GLN A 1 96 ? -4.755 -14.921 9.497 1.00 88.38 96 GLN A CA 1
ATOM 776 C C . GLN A 1 96 ? -4.390 -14.781 10.984 1.00 88.38 96 GLN A C 1
ATOM 778 O O . GLN A 1 96 ? -5.048 -15.358 11.849 1.00 88.38 96 GLN A O 1
ATOM 783 N N . LYS A 1 97 ? -3.344 -14.012 11.310 1.00 85.75 97 LYS A N 1
ATOM 784 C CA . LYS A 1 97 ? -2.993 -13.686 12.702 1.00 85.75 97 LYS A CA 1
ATOM 785 C C . LYS A 1 97 ? -4.079 -12.843 13.367 1.00 85.75 97 LYS A C 1
ATOM 787 O O . LYS A 1 97 ? -4.388 -13.099 14.526 1.00 85.75 97 LYS A O 1
ATOM 792 N N . LEU A 1 98 ? -4.665 -11.891 12.642 1.00 80.75 98 LEU A N 1
ATOM 793 C CA . LEU A 1 98 ? -5.767 -11.065 13.124 1.00 80.75 98 LEU A CA 1
ATOM 794 C C . LEU A 1 98 ? -7.020 -11.908 13.362 1.00 80.75 98 LEU A C 1
ATOM 796 O O . LEU A 1 98 ? -7.578 -11.829 14.440 1.00 80.75 98 LEU A O 1
ATOM 800 N N . GLU A 1 99 ? -7.396 -12.790 12.438 1.00 82.75 99 GLU A N 1
ATOM 801 C CA . GLU A 1 99 ? -8.530 -13.707 12.602 1.00 82.75 99 GLU A CA 1
ATOM 802 C C . GLU A 1 99 ? -8.329 -14.651 13.798 1.00 82.75 99 GLU A C 1
ATOM 804 O O . GLU A 1 99 ? -9.234 -14.844 14.607 1.00 82.75 99 GLU A O 1
ATOM 809 N N . LYS A 1 100 ? -7.114 -15.185 13.988 1.00 80.81 100 LYS A N 1
ATOM 810 C CA . LYS A 1 100 ? -6.766 -15.979 15.180 1.00 80.81 100 LYS A CA 1
ATOM 811 C C . LYS A 1 100 ? -6.792 -15.150 16.466 1.00 80.81 100 LYS A C 1
ATOM 813 O O . LYS A 1 100 ? -7.164 -15.681 17.511 1.00 80.81 100 LYS A O 1
ATOM 818 N N . ALA A 1 101 ? -6.385 -13.883 16.416 1.00 76.81 101 ALA A N 1
ATOM 819 C CA . ALA A 1 101 ? -6.453 -12.973 17.555 1.00 76.81 101 ALA A CA 1
ATOM 820 C C . ALA A 1 101 ? -7.907 -12.592 17.871 1.00 76.81 101 ALA A C 1
ATOM 822 O O . ALA A 1 101 ? -8.302 -12.633 19.028 1.00 76.81 101 ALA A O 1
ATOM 823 N N . GLU A 1 102 ? -8.730 -12.315 16.864 1.00 70.00 102 GLU A N 1
ATOM 824 C CA . GLU A 1 102 ? -10.161 -12.038 16.994 1.00 70.00 102 GLU A CA 1
ATOM 825 C C . GLU A 1 102 ? -10.931 -13.261 17.500 1.00 70.00 102 GLU A C 1
ATOM 827 O O . GLU A 1 102 ? -11.804 -13.117 18.352 1.00 70.00 102 GLU A O 1
ATOM 832 N N . ALA A 1 103 ? -10.575 -14.473 17.066 1.00 70.19 103 ALA A N 1
ATOM 833 C CA . ALA A 1 103 ? -11.126 -15.713 17.610 1.00 70.19 103 ALA A CA 1
ATOM 834 C C . ALA A 1 103 ? -10.745 -15.914 19.090 1.00 70.19 103 ALA A C 1
ATOM 836 O O . ALA A 1 103 ? -11.570 -16.366 19.882 1.00 70.19 103 ALA A O 1
ATOM 837 N N . GLN A 1 104 ? -9.530 -15.519 19.489 1.00 58.72 104 GLN A N 1
ATOM 838 C CA . GLN A 1 104 ? -9.105 -15.521 20.896 1.00 58.72 104 GLN A CA 1
ATOM 839 C C . GLN A 1 104 ? -9.757 -14.402 21.722 1.00 58.72 104 GLN A C 1
ATOM 841 O O . GLN A 1 104 ? -10.012 -14.589 22.910 1.00 58.72 104 GLN A O 1
ATOM 846 N N . VAL A 1 105 ? -10.072 -13.256 21.114 1.00 55.81 105 VAL A N 1
ATOM 847 C CA . VAL A 1 105 ? -10.818 -12.164 21.760 1.00 55.81 105 VAL A CA 1
ATOM 848 C C . VAL A 1 105 ? -12.306 -12.517 21.882 1.00 55.81 105 VAL A C 1
ATOM 850 O O . VAL A 1 105 ? -12.914 -12.203 22.902 1.00 55.81 105 VAL A O 1
ATOM 853 N N . LYS A 1 106 ? -12.879 -13.274 20.934 1.00 52.16 106 LYS A N 1
ATOM 854 C CA . LYS A 1 106 ? -14.243 -13.835 21.026 1.00 52.16 106 LYS A CA 1
ATOM 855 C C . LYS A 1 106 ? -14.422 -14.879 22.138 1.00 52.16 106 LYS A C 1
ATOM 857 O O . LYS A 1 106 ? -15.559 -15.190 22.471 1.00 52.16 106 LYS A O 1
ATOM 862 N N . PHE A 1 107 ? -13.338 -15.367 22.747 1.00 48.34 107 PHE A N 1
ATOM 863 C CA . PHE A 1 107 ? -13.360 -16.278 23.902 1.00 48.34 107 PHE A CA 1
ATOM 864 C C . PHE A 1 107 ? -12.604 -15.743 25.125 1.00 48.34 107 PHE A C 1
ATOM 866 O O . PHE A 1 107 ? -12.126 -16.509 25.962 1.00 48.34 107 PHE A O 1
ATOM 873 N N . LYS A 1 108 ? -12.551 -14.422 25.296 1.00 40.56 108 LYS A N 1
ATOM 874 C CA . LYS A 1 108 ? -12.401 -13.854 26.635 1.00 40.56 108 LYS A CA 1
ATOM 875 C C . LYS A 1 108 ? -13.701 -13.141 26.975 1.00 40.56 108 LYS A C 1
ATOM 877 O O . LYS A 1 108 ? -13.959 -12.102 26.368 1.00 40.56 108 LYS A O 1
ATOM 882 N N . PRO A 1 109 ? -14.527 -13.635 27.924 1.00 47.19 109 PRO A N 1
ATOM 883 C CA . PRO A 1 109 ? -15.482 -12.733 28.543 1.00 47.19 109 PRO A CA 1
ATOM 884 C C . PRO A 1 109 ? -14.649 -11.557 29.042 1.00 47.19 109 PRO A C 1
ATOM 886 O O . PRO A 1 109 ? -13.637 -11.758 29.720 1.00 47.19 109 PRO A O 1
ATOM 889 N N . VAL A 1 110 ? -15.007 -10.351 28.613 1.00 45.41 110 VAL A N 1
ATOM 890 C CA . VAL A 1 110 ? -14.388 -9.115 29.073 1.00 45.41 110 VAL A CA 1
ATOM 891 C C . VAL A 1 110 ? -14.685 -9.017 30.568 1.00 45.41 110 VAL A C 1
ATOM 893 O O . VAL A 1 110 ? -15.629 -8.378 31.006 1.00 45.41 110 VAL A O 1
ATOM 896 N N . GLN A 1 111 ? -13.864 -9.684 31.372 1.00 46.41 111 GLN A N 1
ATOM 897 C CA . GLN A 1 111 ? -13.675 -9.388 32.778 1.00 46.41 111 GLN A CA 1
ATOM 898 C C . GLN A 1 111 ? -12.701 -8.210 32.868 1.00 46.41 111 GLN A C 1
ATOM 900 O O . GLN A 1 111 ? -11.725 -8.245 33.609 1.00 46.41 111 GLN A O 1
ATOM 905 N N . SER A 1 112 ? -12.953 -7.129 32.121 1.00 44.03 112 SER A N 1
ATOM 906 C CA . SER A 1 112 ? -12.622 -5.827 32.677 1.00 44.03 112 SER A CA 1
ATOM 907 C C . SER A 1 112 ? -13.718 -5.565 33.696 1.00 44.03 112 SER A C 1
ATOM 909 O O . SER A 1 112 ? -14.736 -4.939 33.397 1.00 44.03 112 SER A O 1
ATOM 911 N N . ALA A 1 113 ? -13.533 -6.118 34.893 1.00 43.56 113 ALA A N 1
ATOM 912 C CA . ALA A 1 113 ? -14.204 -5.629 36.076 1.00 43.56 113 ALA A CA 1
ATOM 913 C C . ALA A 1 113 ? -13.711 -4.192 36.285 1.00 43.56 113 ALA A C 1
ATOM 915 O O . ALA A 1 113 ? -12.834 -3.914 37.099 1.00 43.56 113 ALA A O 1
ATOM 916 N N . THR A 1 114 ? -14.253 -3.265 35.493 1.00 43.91 114 THR A N 1
ATOM 917 C CA . THR A 1 114 ? -14.436 -1.896 35.938 1.00 43.91 114 THR A CA 1
ATOM 918 C C . THR A 1 114 ? -15.133 -2.061 37.272 1.00 43.91 114 THR A C 1
ATOM 920 O O . THR A 1 114 ? -16.221 -2.628 37.327 1.00 43.91 114 THR A O 1
ATOM 923 N N . TYR A 1 115 ? -14.455 -1.702 38.357 1.00 46.50 115 TYR A N 1
ATOM 924 C CA . TYR A 1 115 ? -15.059 -1.672 39.675 1.00 46.50 115 TYR A CA 1
ATOM 925 C C . TYR A 1 115 ? -16.227 -0.689 39.593 1.00 46.50 115 TYR A C 1
ATOM 927 O O . TYR A 1 115 ? -16.047 0.527 39.671 1.00 46.50 115 TYR A O 1
ATOM 935 N N . ILE A 1 116 ? -17.416 -1.219 39.320 1.00 51.44 116 ILE A N 1
ATOM 936 C CA . ILE A 1 116 ? -18.655 -0.477 39.416 1.00 51.44 116 ILE A CA 1
ATOM 937 C C . ILE A 1 116 ? -19.000 -0.588 40.899 1.00 51.44 116 ILE A C 1
ATOM 939 O O . ILE A 1 116 ? -19.285 -1.696 41.365 1.00 51.44 116 ILE A O 1
ATOM 943 N N . PRO A 1 117 ? -18.876 0.502 41.682 1.00 56.78 117 PRO A N 1
ATOM 944 C CA . PRO A 1 117 ? -19.313 0.473 43.070 1.00 56.78 117 PRO A CA 1
ATOM 945 C C . PRO A 1 117 ? -20.762 -0.004 43.079 1.00 56.78 117 PRO A C 1
ATOM 947 O O . PRO A 1 117 ? -21.503 0.315 42.156 1.00 56.78 117 PRO A O 1
ATOM 950 N N . LYS A 1 118 ? -21.163 -0.795 44.076 1.00 59.50 118 LYS A N 1
ATOM 951 C CA . LYS A 1 118 ? -22.533 -1.305 44.187 1.00 59.50 118 LYS A CA 1
ATOM 952 C C . LYS A 1 118 ? -23.491 -0.112 44.284 1.00 59.50 118 LYS A C 1
ATOM 954 O O . LYS A 1 118 ? -23.711 0.417 45.367 1.00 59.50 118 LYS A O 1
ATOM 959 N N . ILE A 1 119 ? -23.993 0.355 43.143 1.00 63.72 119 ILE A N 1
ATOM 960 C CA . ILE A 1 119 ? -24.927 1.470 43.062 1.00 63.72 119 ILE A CA 1
ATOM 961 C C . ILE A 1 119 ? -26.255 0.901 43.548 1.00 63.72 119 ILE A C 1
ATOM 963 O O . ILE A 1 119 ? -26.898 0.132 42.840 1.00 63.72 119 ILE A O 1
ATOM 967 N N . THR A 1 120 ? -26.620 1.188 44.794 1.00 69.38 120 THR A N 1
ATOM 968 C CA . THR A 1 120 ? -27.843 0.650 45.411 1.00 69.38 120 THR A CA 1
ATOM 969 C C . THR A 1 120 ? -29.002 1.639 45.391 1.00 69.38 120 THR A C 1
ATOM 971 O O . THR A 1 120 ? -30.116 1.268 45.744 1.00 69.38 120 THR A O 1
ATOM 974 N N . ASN A 1 121 ? -28.760 2.898 45.018 1.00 81.44 121 ASN A N 1
ATOM 975 C CA . ASN A 1 121 ? -29.774 3.946 44.999 1.00 81.44 121 ASN A CA 1
ATOM 976 C C . ASN A 1 121 ? -29.640 4.845 43.753 1.00 81.44 121 ASN A C 1
ATOM 978 O O . ASN A 1 121 ? -28.605 4.889 43.088 1.00 81.44 121 ASN A O 1
ATOM 982 N N . PHE A 1 122 ? -30.719 5.557 43.431 1.00 80.31 122 PHE A N 1
ATOM 983 C CA . PHE A 1 122 ? -30.814 6.418 42.248 1.00 80.31 122 PHE A CA 1
ATOM 984 C C . PHE A 1 122 ? -29.901 7.660 42.317 1.00 80.31 122 PHE A C 1
ATOM 986 O O . PHE A 1 122 ? -29.510 8.214 41.292 1.00 80.31 122 PHE A O 1
ATOM 993 N N . GLU A 1 123 ? -29.517 8.099 43.516 1.00 82.25 123 GLU A N 1
ATOM 994 C CA . GLU A 1 123 ? -28.642 9.263 43.695 1.00 82.25 123 GLU A CA 1
ATOM 995 C C . GLU A 1 123 ? -27.181 8.931 43.353 1.00 82.25 123 GLU A C 1
ATOM 997 O O . GLU A 1 123 ? -26.487 9.700 42.685 1.00 82.25 123 GLU A O 1
ATOM 1002 N N . ASP A 1 124 ? -26.734 7.734 43.725 1.00 82.88 124 ASP A N 1
ATOM 1003 C CA . ASP A 1 124 ? -25.426 7.193 43.371 1.00 82.88 124 ASP A CA 1
ATOM 1004 C C . ASP A 1 124 ? -25.336 6.913 41.867 1.00 82.88 124 ASP A C 1
ATOM 1006 O O . ASP A 1 124 ? -24.276 7.122 41.270 1.00 82.88 124 ASP A O 1
ATOM 1010 N N . LEU A 1 125 ? -26.453 6.526 41.233 1.00 86.38 125 LEU A N 1
ATOM 1011 C CA . LEU A 1 125 ? -26.558 6.401 39.777 1.00 86.38 125 LEU A CA 1
ATOM 1012 C C . LEU A 1 125 ? -26.279 7.747 39.102 1.00 86.38 125 LEU A C 1
ATOM 1014 O O . LEU A 1 125 ? -25.420 7.832 38.221 1.00 86.38 125 LEU A O 1
ATOM 1018 N N . LYS A 1 126 ? -26.944 8.817 39.553 1.00 88.00 126 LYS A N 1
ATOM 1019 C CA . LYS A 1 126 ? -26.717 10.170 39.026 1.00 88.00 126 LYS A CA 1
ATOM 1020 C C . LYS A 1 126 ? -25.276 10.625 39.231 1.00 88.00 126 LYS A C 1
ATOM 1022 O O . LYS A 1 126 ? -24.639 11.093 38.288 1.00 88.00 126 LYS A O 1
ATOM 1027 N N . ARG A 1 127 ? -24.723 10.420 40.430 1.00 84.81 127 ARG A N 1
ATOM 1028 C CA . ARG A 1 127 ? -23.331 10.777 40.749 1.00 84.81 127 ARG A CA 1
ATOM 1029 C C . ARG A 1 127 ? -22.329 10.025 39.869 1.00 84.81 127 ARG A C 1
ATOM 1031 O O . ARG A 1 127 ? -21.333 10.604 39.429 1.00 84.81 127 ARG A O 1
ATOM 1038 N N . TYR A 1 128 ? -22.588 8.747 39.600 1.00 86.00 128 TYR A N 1
ATOM 1039 C CA . TYR A 1 128 ? -21.772 7.934 38.706 1.00 86.00 128 TYR A CA 1
ATOM 1040 C C . TYR A 1 128 ? -21.837 8.443 37.263 1.00 86.00 128 TYR A C 1
ATOM 1042 O O . TYR A 1 128 ? -20.790 8.653 36.645 1.00 86.00 128 TYR A O 1
ATOM 1050 N N . ILE A 1 129 ? -23.039 8.706 36.742 1.00 87.81 129 ILE A N 1
ATOM 1051 C CA . ILE A 1 129 ? -23.228 9.244 35.389 1.00 87.81 129 ILE A CA 1
ATOM 1052 C C . ILE A 1 129 ? -22.532 10.602 35.260 1.00 87.81 129 ILE A C 1
ATOM 1054 O O . ILE A 1 129 ? -21.756 10.804 34.330 1.00 87.81 129 ILE A O 1
ATOM 1058 N N . GLU A 1 130 ? -22.717 11.506 36.223 1.00 87.19 130 GLU A N 1
ATOM 1059 C CA . GLU A 1 130 ? -22.092 12.830 36.209 1.00 87.19 130 GLU A CA 1
ATOM 1060 C C . GLU A 1 130 ? -20.557 12.737 36.213 1.00 87.19 130 GLU A C 1
ATOM 1062 O O . GLU A 1 130 ? -19.884 13.406 35.421 1.00 87.19 130 GLU A O 1
ATOM 1067 N N . LYS A 1 131 ? -19.980 11.871 37.057 1.00 86.81 131 LYS A N 1
ATOM 1068 C CA . LYS A 1 131 ? -18.529 11.634 37.088 1.00 86.81 131 LYS A CA 1
ATOM 1069 C C . LYS A 1 131 ? -18.025 11.091 35.751 1.00 86.81 131 LYS A C 1
ATOM 1071 O O . LYS A 1 131 ? -16.993 11.543 35.259 1.00 86.81 131 LYS A O 1
ATOM 1076 N N . THR A 1 132 ? -18.745 10.147 35.160 1.00 84.94 132 THR A N 1
ATOM 1077 C CA . THR A 1 132 ? -18.325 9.481 33.921 1.00 84.94 132 THR A CA 1
ATOM 1078 C C . THR A 1 132 ? -18.467 10.412 32.709 1.00 84.94 132 THR A C 1
ATOM 1080 O O . THR A 1 132 ? -17.578 10.452 31.858 1.00 84.94 132 THR A O 1
ATOM 1083 N N . LEU A 1 133 ? -19.482 11.283 32.696 1.00 84.38 133 LEU A N 1
ATOM 1084 C CA . LEU A 1 133 ? -19.610 12.374 31.722 1.00 84.38 133 LEU A CA 1
ATOM 1085 C C . LEU A 1 133 ? -18.468 13.399 31.838 1.00 84.38 133 LEU A C 1
ATOM 1087 O O . LEU A 1 133 ? -17.934 13.841 30.819 1.00 84.38 133 LEU A O 1
ATOM 1091 N N . ARG A 1 134 ? -18.024 13.752 33.057 1.00 83.31 134 ARG A N 1
ATOM 1092 C CA . ARG A 1 134 ? -16.842 14.625 33.258 1.00 83.31 134 ARG A CA 1
ATOM 1093 C C . ARG A 1 134 ? -15.553 14.006 32.710 1.00 83.31 134 ARG A C 1
ATOM 1095 O O . ARG A 1 134 ? -14.666 14.734 32.271 1.00 83.31 134 ARG A O 1
ATOM 1102 N N . LEU A 1 135 ? -15.464 12.678 32.700 1.00 83.06 135 LEU A N 1
ATOM 1103 C CA . LEU A 1 135 ? -14.343 11.922 32.140 1.00 83.06 135 LEU A CA 1
ATOM 1104 C C . LEU A 1 135 ? -14.428 11.740 30.609 1.00 83.06 135 LEU A C 1
ATOM 1106 O O . LEU A 1 135 ? -13.601 11.031 30.043 1.00 83.06 135 LEU A O 1
ATOM 1110 N N . LYS A 1 136 ? -15.369 12.419 29.932 1.00 84.81 136 LYS A N 1
ATOM 1111 C CA . LYS A 1 136 ? -15.562 12.425 28.467 1.00 84.81 136 LYS A CA 1
ATOM 1112 C C . LYS A 1 136 ? -15.962 11.081 27.844 1.00 84.81 136 LYS A C 1
ATOM 1114 O O . LYS A 1 136 ? -15.794 10.901 26.639 1.00 84.81 136 LYS A O 1
ATOM 1119 N N . PHE A 1 137 ? -16.515 10.160 28.629 1.00 81.00 137 PHE A N 1
ATOM 1120 C CA . PHE A 1 137 ? -17.150 8.962 28.078 1.00 81.00 137 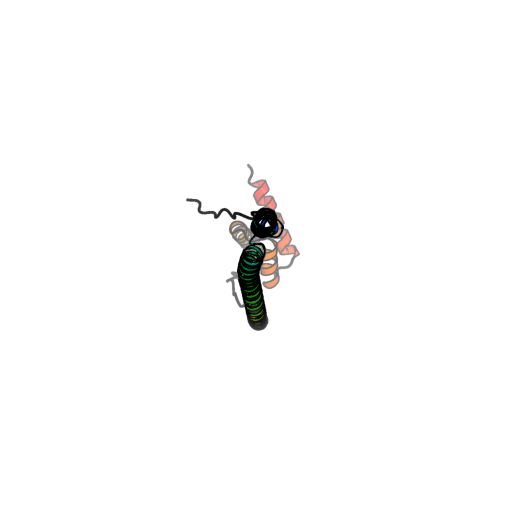PHE A CA 1
ATOM 1121 C C . PHE A 1 137 ? -18.451 9.319 27.362 1.00 81.00 137 PHE A C 1
ATOM 1123 O O . PHE A 1 137 ? -19.127 10.290 27.723 1.00 81.00 137 PHE A O 1
ATOM 1130 N N . LYS A 1 138 ? -18.809 8.527 26.350 1.00 86.44 138 LYS A N 1
ATOM 1131 C CA . LYS A 1 138 ? -20.039 8.742 25.583 1.00 86.44 138 LYS A CA 1
ATOM 1132 C C . LYS A 1 138 ? -21.263 8.235 26.345 1.00 86.44 138 LYS A C 1
ATOM 1134 O O . LYS A 1 138 ? -21.171 7.281 27.121 1.00 86.44 138 LYS A O 1
ATOM 1139 N N . LYS A 1 139 ? -22.427 8.846 26.094 1.00 86.31 139 LYS A N 1
ATOM 1140 C CA . LYS A 1 139 ? -23.705 8.464 26.725 1.00 86.31 139 LYS A CA 1
ATOM 1141 C C . LYS A 1 139 ? -24.016 6.983 26.485 1.00 86.31 139 LYS A C 1
ATOM 1143 O O . LYS A 1 139 ? -24.436 6.288 27.405 1.00 86.31 139 LYS A O 1
ATOM 1148 N N . GLU A 1 140 ? -23.740 6.492 25.282 1.00 86.62 140 GLU A N 1
ATOM 1149 C CA . GLU A 1 140 ? -24.006 5.117 24.850 1.00 86.62 140 GLU A CA 1
ATOM 1150 C C . GLU A 1 140 ? -23.136 4.098 25.602 1.00 86.62 140 GLU A C 1
ATOM 1152 O O . GLU A 1 140 ? -23.619 3.041 26.006 1.00 86.62 140 GLU A O 1
ATOM 1157 N N . GLU A 1 141 ? -21.867 4.437 25.854 1.00 85.06 141 GLU A N 1
ATOM 1158 C CA . GLU A 1 141 ? -20.935 3.594 26.613 1.00 85.06 141 GLU A CA 1
ATOM 1159 C C . GLU A 1 141 ? -21.385 3.484 28.075 1.00 85.06 141 GLU A C 1
ATOM 1161 O O . GLU A 1 141 ? -21.489 2.381 28.614 1.00 85.06 141 GLU A O 1
ATOM 1166 N N . ILE A 1 142 ? -21.748 4.618 28.686 1.00 86.19 142 ILE A N 1
ATOM 1167 C CA . ILE A 1 142 ? -22.272 4.682 30.059 1.00 86.19 142 ILE A CA 1
ATOM 1168 C C . ILE A 1 142 ? -23.577 3.882 30.173 1.00 86.19 142 ILE A C 1
ATOM 1170 O O . ILE A 1 142 ? -23.735 3.081 31.094 1.00 86.19 142 ILE A O 1
ATOM 1174 N N . LYS A 1 143 ? -24.492 4.051 29.213 1.00 88.06 143 LYS A N 1
ATOM 1175 C CA . LYS A 1 143 ? -25.775 3.340 29.158 1.00 88.06 143 LYS A CA 1
ATOM 1176 C C . LYS A 1 143 ? -25.578 1.825 29.096 1.00 88.06 143 LYS A C 1
ATOM 1178 O O . LYS A 1 143 ? -26.178 1.101 29.883 1.00 88.06 143 LYS A O 1
ATOM 1183 N N . SER A 1 144 ? -24.682 1.350 28.231 1.00 85.75 144 SER A N 1
ATOM 1184 C CA . SER A 1 144 ? -24.389 -0.084 28.099 1.00 85.75 144 SER A CA 1
ATOM 1185 C C . SER A 1 144 ? -23.831 -0.711 29.387 1.00 85.75 144 SER A C 1
ATOM 1187 O O . SER A 1 144 ? -24.215 -1.824 29.746 1.00 85.75 144 SER A O 1
ATOM 1189 N N . ALA A 1 145 ? -22.990 0.022 30.126 1.00 84.00 145 ALA A N 1
ATOM 1190 C CA . ALA A 1 145 ? -22.434 -0.425 31.403 1.00 84.00 145 ALA A CA 1
ATOM 1191 C C . ALA A 1 145 ? -23.472 -0.427 32.541 1.00 84.00 145 ALA A C 1
ATOM 1193 O O . ALA A 1 145 ? -23.414 -1.252 33.450 1.00 84.00 145 ALA A O 1
ATOM 1194 N N . LEU A 1 146 ? -24.442 0.486 32.507 1.00 84.75 146 LEU A N 1
ATOM 1195 C CA . LEU A 1 146 ? -25.509 0.537 33.508 1.00 84.75 146 LEU A CA 1
ATOM 1196 C C . LEU A 1 146 ? -26.577 -0.536 33.261 1.00 84.75 146 LEU A C 1
ATOM 1198 O O . LEU A 1 146 ? -27.037 -1.173 34.206 1.00 84.75 146 LEU A O 1
ATOM 1202 N N . LEU A 1 147 ? -26.891 -0.821 31.996 1.00 86.38 147 LEU A N 1
ATOM 1203 C CA . LEU A 1 147 ? -27.761 -1.942 31.633 1.00 86.38 147 LEU A CA 1
ATOM 1204 C C . LEU A 1 147 ? -27.155 -3.285 32.070 1.00 86.38 147 LEU A C 1
ATOM 1206 O O . LEU A 1 147 ? -27.857 -4.126 32.626 1.00 86.38 147 LEU A O 1
ATOM 1210 N N . SER A 1 148 ? -25.840 -3.476 31.900 1.00 81.38 148 SER A N 1
ATOM 1211 C CA . SER A 1 148 ? -25.164 -4.714 32.322 1.00 81.38 148 SER A CA 1
ATOM 1212 C C . SER A 1 148 ? -25.086 -4.896 33.844 1.00 81.38 148 SER A C 1
ATOM 1214 O O . SER A 1 148 ? -24.827 -6.003 34.312 1.00 81.38 148 SER A O 1
ATOM 1216 N N . THR A 1 149 ? -25.349 -3.841 34.621 1.00 79.56 149 THR A N 1
ATOM 1217 C CA . THR A 1 149 ? -25.390 -3.883 36.094 1.00 79.56 149 THR A CA 1
ATOM 1218 C C . THR A 1 149 ? -26.797 -4.013 36.669 1.00 79.56 149 THR A C 1
ATOM 1220 O O . THR A 1 149 ? -26.944 -4.086 37.889 1.00 79.56 149 THR A O 1
ATOM 1223 N N . GLY A 1 150 ? -27.818 -4.108 35.811 1.00 81.75 150 GLY A N 1
ATOM 1224 C CA . GLY A 1 150 ? -29.200 -4.374 36.211 1.00 81.75 150 GLY A CA 1
ATOM 1225 C C . GLY A 1 150 ? -30.076 -3.133 36.387 1.00 81.75 150 GLY A C 1
ATOM 1226 O O . GLY A 1 150 ? -31.186 -3.261 36.897 1.00 81.75 150 GLY A O 1
ATOM 1227 N N . TRP A 1 151 ? -29.617 -1.950 35.968 1.00 85.81 151 TRP A N 1
ATOM 1228 C CA . TRP A 1 151 ? -30.466 -0.756 35.906 1.00 85.81 151 TRP A CA 1
ATOM 1229 C C . TRP A 1 151 ? -31.383 -0.803 34.685 1.00 85.81 151 TRP A C 1
ATOM 1231 O O . TRP A 1 151 ? -30.964 -1.233 33.609 1.00 85.81 151 TRP A O 1
ATOM 1241 N N . SER A 1 152 ? -32.627 -0.341 34.832 1.00 87.62 152 SER A N 1
ATOM 1242 C CA . SER A 1 152 ? -33.553 -0.265 33.700 1.00 87.62 152 SER A CA 1
ATOM 1243 C C . SER A 1 152 ? -33.239 0.926 32.794 1.00 87.62 152 SER A C 1
ATOM 1245 O O . SER A 1 152 ? -32.724 1.955 33.241 1.00 87.62 152 SER A O 1
ATOM 1247 N N . ASP A 1 153 ? -33.602 0.806 31.515 1.00 88.00 153 ASP A N 1
ATOM 1248 C CA . ASP A 1 153 ? -33.440 1.881 30.530 1.00 88.00 153 ASP A CA 1
ATOM 1249 C C . ASP A 1 153 ? -3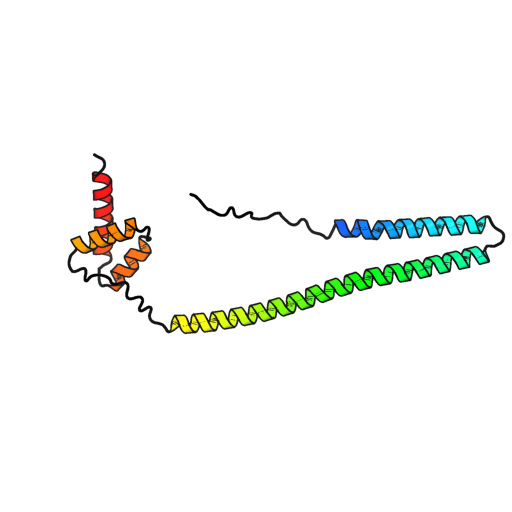4.097 3.188 30.999 1.00 88.00 153 ASP A C 1
ATOM 1251 O O . ASP A 1 153 ? -33.508 4.264 30.932 1.00 88.00 153 ASP A O 1
ATOM 1255 N N . GLU A 1 154 ? -35.290 3.062 31.577 1.00 86.75 154 GLU A N 1
ATOM 1256 C CA . GLU A 1 154 ? -36.091 4.160 32.115 1.00 86.75 154 GLU A CA 1
ATOM 1257 C C . GLU A 1 154 ? -35.382 4.887 33.263 1.00 86.75 154 GLU A C 1
ATOM 1259 O O . GLU A 1 154 ? -35.368 6.118 33.308 1.00 86.75 154 GLU A O 1
ATOM 1264 N N . GLN A 1 155 ? -34.759 4.146 34.186 1.00 86.31 155 GLN A N 1
ATOM 1265 C CA . GLN A 1 155 ? -34.000 4.733 35.293 1.00 86.31 155 GLN A CA 1
ATOM 1266 C C . GLN A 1 155 ? -32.768 5.483 34.782 1.00 86.31 155 GLN A C 1
ATOM 1268 O O . GLN A 1 155 ? -32.449 6.566 35.276 1.00 86.31 155 GLN A O 1
ATOM 1273 N N . ILE A 1 156 ? -32.094 4.932 33.775 1.00 89.31 156 ILE A N 1
ATOM 1274 C CA . ILE A 1 156 ? -30.902 5.534 33.176 1.00 89.31 156 ILE A CA 1
ATOM 1275 C C . ILE A 1 156 ? -31.269 6.829 32.437 1.00 89.31 156 ILE A C 1
ATOM 1277 O O . ILE A 1 156 ? -30.655 7.868 32.686 1.00 89.31 156 ILE A O 1
ATOM 1281 N N . GLU A 1 157 ? -32.288 6.809 31.574 1.00 90.44 157 GLU A N 1
ATOM 1282 C CA . GLU A 1 157 ? -32.728 8.003 30.833 1.00 90.44 157 GLU A CA 1
ATOM 1283 C C . GLU A 1 157 ? -33.281 9.090 31.762 1.00 90.44 157 GLU A C 1
ATOM 1285 O O . GLU A 1 157 ? -32.999 10.279 31.569 1.00 90.44 157 GLU A O 1
ATOM 1290 N N . LYS A 1 158 ? -33.994 8.699 32.826 1.00 88.56 158 LYS A N 1
ATOM 1291 C CA . LYS A 1 158 ? -34.437 9.633 33.866 1.00 88.56 158 LYS A CA 1
ATOM 1292 C C . LYS A 1 158 ? -33.249 10.309 34.555 1.00 88.56 158 LYS A C 1
ATOM 1294 O O . LYS A 1 158 ? -33.260 11.525 34.733 1.00 88.56 158 LYS A O 1
ATOM 1299 N N . ALA A 1 159 ? -32.207 9.551 34.899 1.00 88.62 159 ALA A N 1
ATOM 1300 C CA . ALA A 1 159 ? -31.005 10.098 35.524 1.00 88.62 159 ALA A CA 1
ATOM 1301 C C . ALA A 1 159 ? -30.249 11.064 34.594 1.00 88.62 159 ALA A C 1
ATOM 1303 O O . ALA A 1 159 ? -29.832 12.132 35.041 1.00 88.62 159 ALA A O 1
ATOM 1304 N N . PHE A 1 160 ? -30.116 10.742 33.301 1.00 90.00 160 PHE A N 1
ATOM 1305 C CA . PHE A 1 160 ? -29.541 11.666 32.313 1.00 90.00 160 PHE A CA 1
ATOM 1306 C C . PHE A 1 160 ? -30.343 12.967 32.205 1.00 90.00 160 PHE A C 1
ATOM 1308 O O . PHE A 1 160 ? -29.758 14.049 32.248 1.00 90.00 160 PHE A O 1
ATOM 1315 N N . SER A 1 161 ? -31.669 12.858 32.135 1.00 86.25 161 SER A N 1
ATOM 1316 C CA . SER A 1 161 ? -32.568 14.011 32.036 1.00 86.25 161 SER A CA 1
ATOM 1317 C C . SER A 1 161 ? -32.459 14.925 33.263 1.00 86.25 161 SER A C 1
ATOM 1319 O O . SER A 1 161 ? -32.330 16.139 33.121 1.00 86.25 161 SER A O 1
ATOM 1321 N N . GLU A 1 162 ? -32.433 14.363 34.477 1.00 86.94 162 GLU A N 1
ATOM 1322 C CA . GLU A 1 162 ? -32.257 15.144 35.712 1.00 86.94 162 GLU A CA 1
ATOM 1323 C C . GLU A 1 162 ? -30.895 15.854 35.773 1.00 86.94 162 GLU A C 1
ATOM 1325 O O . GLU A 1 162 ? -30.819 16.998 36.221 1.00 86.94 162 GLU A O 1
ATOM 1330 N N . ILE A 1 163 ? -29.820 15.214 35.298 1.00 86.38 163 ILE A N 1
ATOM 1331 C CA . ILE A 1 163 ? -28.479 15.819 35.250 1.00 86.38 163 ILE A CA 1
ATOM 1332 C C . ILE A 1 163 ? -28.436 16.981 34.249 1.00 86.38 163 ILE A C 1
ATOM 1334 O O . ILE A 1 163 ? -27.837 18.019 34.542 1.00 86.38 163 ILE A O 1
ATOM 1338 N N . GLU A 1 164 ? -29.067 16.836 33.083 1.00 84.50 164 GLU A N 1
ATOM 1339 C CA . GLU A 1 164 ? -29.158 17.904 32.081 1.00 84.50 164 GLU A CA 1
ATOM 1340 C C . GLU A 1 164 ? -29.957 19.104 32.603 1.00 84.50 164 GLU A C 1
ATOM 1342 O O . GLU A 1 164 ? -29.486 20.240 32.499 1.00 84.50 164 GLU A O 1
ATOM 1347 N N . ILE A 1 165 ? -31.100 18.860 33.254 1.00 80.06 165 ILE A N 1
ATOM 1348 C CA . ILE A 1 165 ? -31.923 19.906 33.882 1.00 80.06 165 ILE A CA 1
ATOM 1349 C C . ILE A 1 165 ? -31.152 20.601 35.011 1.00 80.06 165 ILE A C 1
ATOM 1351 O O . ILE A 1 165 ? -31.127 21.829 35.073 1.00 80.06 165 ILE A O 1
ATOM 1355 N N . ALA A 1 166 ? -30.465 19.849 35.876 1.00 75.94 166 ALA A N 1
ATOM 1356 C CA . ALA A 1 166 ? -29.664 20.416 36.963 1.00 75.94 166 ALA A CA 1
ATOM 1357 C C . ALA A 1 166 ? -28.476 21.248 36.451 1.00 75.94 166 ALA A C 1
ATOM 1359 O O . ALA A 1 166 ? -28.082 22.232 37.080 1.00 75.94 166 ALA A O 1
ATOM 1360 N N . LYS A 1 167 ? -27.904 20.878 35.300 1.00 73.62 167 LYS A N 1
ATOM 1361 C CA . LYS A 1 167 ? -26.836 21.639 34.642 1.00 73.62 167 LYS A CA 1
ATOM 1362 C C . LYS A 1 167 ? -27.368 22.907 33.971 1.00 73.62 167 LYS A C 1
ATOM 1364 O O . LYS A 1 167 ? -26.692 23.931 34.024 1.00 73.62 167 LYS A O 1
ATOM 1369 N N . ALA A 1 168 ? -28.566 22.853 33.392 1.00 67.88 168 ALA A N 1
ATOM 1370 C CA . ALA A 1 168 ? -29.245 24.011 32.814 1.00 67.88 168 ALA A CA 1
ATOM 1371 C C . ALA A 1 168 ? -29.730 25.003 33.891 1.00 67.88 168 ALA A C 1
ATOM 1373 O O . ALA A 1 168 ? -29.612 26.210 33.709 1.00 67.88 168 ALA A O 1
ATOM 1374 N N . GLY A 1 169 ? -30.199 24.505 35.040 1.00 59.12 169 GLY A N 1
ATOM 1375 C CA . GLY A 1 169 ? -30.654 25.318 36.175 1.00 59.12 169 GLY A CA 1
ATOM 1376 C C . GLY A 1 169 ? -29.539 25.917 37.042 1.00 59.12 169 GLY A C 1
ATOM 1377 O O . GLY A 1 169 ? -29.815 26.773 37.872 1.00 59.12 169 GLY A O 1
ATOM 1378 N N . LYS A 1 170 ? -28.277 25.503 36.851 1.00 54.03 170 LYS A N 1
ATOM 1379 C CA . LYS A 1 170 ? -27.090 26.091 37.506 1.00 54.03 170 LYS A CA 1
ATOM 1380 C C . LYS A 1 170 ? -26.536 27.331 36.789 1.00 54.03 170 LYS A C 1
ATOM 1382 O O . LYS A 1 170 ? -25.474 27.817 37.164 1.00 54.03 170 LYS A O 1
ATOM 1387 N N . ILE A 1 171 ? -27.229 27.821 35.760 1.00 48.50 171 ILE A N 1
ATOM 1388 C CA . ILE A 1 171 ? -26.953 29.109 35.115 1.00 48.50 171 ILE A CA 1
ATOM 1389 C C . ILE A 1 171 ? -27.799 30.185 35.818 1.00 48.50 171 ILE A C 1
ATOM 1391 O O . ILE A 1 171 ? -28.741 30.712 35.234 1.00 48.50 171 ILE A O 1
ATOM 1395 N N . VAL A 1 172 ? -27.488 30.459 37.089 1.00 38.06 172 VAL A N 1
ATOM 1396 C CA . VAL A 1 172 ? -27.788 31.712 37.809 1.00 38.06 172 VAL A CA 1
ATOM 1397 C C . VAL A 1 172 ? -26.632 31.975 38.762 1.00 38.06 172 VAL A C 1
ATOM 1399 O O . VAL A 1 172 ? -26.258 31.024 39.487 1.00 38.06 172 VAL A O 1
#

Foldseek 3Di:
DDDDDDDDDDDDPDDPVPVVVVVVVVVVVVLVVVLVVLCVVLVVDPPVVVSVVVSVVSVVVVVVVVVVVVVVVVVVVVVVVVVVVVVVVVVVVVVVVVVVVVVVVVPDPPPPPPVPPLCPDLVVLLVVVVVVVVVVDDLVVSLVVCVVSPDDPVSSVVSVVVNVVVVVVVPD

Secondary structure (DSSP, 8-state):
---------------THHHHHHHHHHHHHHHHHHHHHHHHHHHSSS-HHHHHHHHHHHHHHHHHHHHHHHHHHHHHHHHHHHHHHHHHHHHHHHHHHHHHHHHHHTTS------------SHHHHHHHHHHHHHTT--HHHHHHHHHTTT--HHHHHHHHHHHHHHHHTT--

Sequence (172 aa):
MNIFGKKEINQEQKPKKEQDKSNILKPIIIGITALVLIVLIGLLTKNTLLVIIVAIVVQIIFIIYLARILEKEYEIKLRHLKEKEEAEKQAKEMKQKLEKAEAQVKFKPVQSATYIPKITNFEDLKRYIEKTLRLKFKKEEIKSALLSTGWSDEQIEKAFSEIEIAKAGKIV

Radius of gyration: 38.26 Å; chains: 1; bounding box: 70×48×99 Å

pLDDT: mean 73.52, std 16.93, range [32.34, 92.31]